Protein AF-A0A949YPS2-F1 (afdb_monomer_lite)

Secondary structure (DSSP, 8-state):
--HHHHHHHHHHHHHH-BTTB-------SSHHHHHHHHHHHHHHHHHHTT--PPPPSS-HHHHHHHHHHHHHHHHHHHHHHHHHHHHHHHHHTT------------------SSSHHHHHHHHHHHTT-

Radius of gyration: 38.53 Å; chains: 1; bounding box: 69×37×107 Å

Structure (mmCIF, N/CA/C/O backbone):
data_AF-A0A949YPS2-F1
#
_entry.id   AF-A0A949YPS2-F1
#
loop_
_atom_site.group_PDB
_atom_site.id
_atom_site.type_symbol
_atom_site.label_atom_id
_atom_site.label_alt_id
_atom_site.label_comp_id
_atom_site.label_asym_id
_atom_site.label_entity_id
_atom_site.label_seq_id
_atom_site.pdbx_PDB_ins_code
_atom_site.Cartn_x
_atom_site.Cartn_y
_atom_site.Cartn_z
_atom_site.occupancy
_atom_site.B_iso_or_equiv
_atom_site.auth_seq_id
_atom_site.auth_comp_id
_atom_site.auth_asym_id
_atom_site.auth_atom_id
_atom_site.pdbx_PDB_model_num
ATOM 1 N N . MET A 1 1 ? -28.747 0.807 16.289 1.00 68.69 1 MET A N 1
ATOM 2 C CA . MET A 1 1 ? -28.300 0.084 15.075 1.00 68.69 1 MET A CA 1
ATOM 3 C C . MET A 1 1 ? -27.230 0.922 14.391 1.00 68.69 1 MET A C 1
ATOM 5 O O . MET A 1 1 ? -27.549 1.850 13.669 1.00 68.69 1 MET A O 1
ATOM 9 N N . TRP A 1 2 ? -25.983 0.645 14.747 1.00 93.75 2 TRP A N 1
ATOM 10 C CA . TRP A 1 2 ? -24.702 1.070 14.159 1.00 93.75 2 TRP A CA 1
ATOM 11 C C . TRP A 1 2 ? -23.627 0.386 15.013 1.00 93.75 2 TRP A C 1
ATOM 13 O O . TRP A 1 2 ? -22.777 -0.327 14.501 1.00 93.75 2 TRP A O 1
ATOM 23 N N . ASP A 1 3 ? -23.827 0.417 16.332 1.00 95.50 3 ASP A N 1
ATOM 24 C CA . ASP A 1 3 ? -23.018 -0.304 17.322 1.00 95.50 3 ASP A CA 1
ATOM 25 C C . ASP A 1 3 ? -22.974 -1.816 17.057 1.00 95.50 3 ASP A C 1
ATOM 27 O O . ASP A 1 3 ? -21.910 -2.420 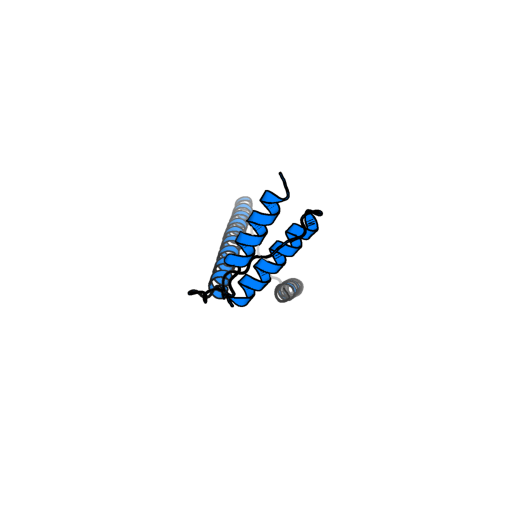17.068 1.00 95.50 3 ASP A O 1
ATOM 31 N N . GLY A 1 4 ? -24.117 -2.428 16.719 1.00 96.44 4 GLY A N 1
ATOM 32 C CA . GLY A 1 4 ? -24.161 -3.845 16.336 1.00 96.44 4 GLY A CA 1
ATOM 33 C C . GLY A 1 4 ? -23.409 -4.160 15.036 1.00 96.44 4 GLY A C 1
ATOM 34 O O . GLY A 1 4 ? -22.884 -5.257 14.887 1.00 96.44 4 GLY A O 1
ATOM 35 N N . TYR A 1 5 ? -23.316 -3.200 14.110 1.00 95.62 5 TYR A N 1
ATOM 36 C CA . TYR A 1 5 ? -22.525 -3.351 12.887 1.00 95.62 5 TYR A CA 1
ATOM 37 C C . TYR A 1 5 ? -21.028 -3.260 13.204 1.00 95.62 5 TYR A C 1
ATOM 39 O O . TYR A 1 5 ? -20.272 -4.129 12.784 1.00 95.62 5 TYR A O 1
ATOM 47 N N . ILE A 1 6 ? -20.611 -2.267 14.001 1.00 96.00 6 ILE A N 1
ATOM 48 C CA . ILE A 1 6 ? -19.223 -2.145 14.475 1.00 96.00 6 ILE A CA 1
ATOM 49 C C . ILE A 1 6 ? -18.796 -3.427 15.192 1.00 96.00 6 ILE A C 1
ATOM 51 O O . ILE A 1 6 ? -17.789 -4.020 14.819 1.00 96.00 6 ILE A O 1
ATOM 55 N N . SER A 1 7 ? -19.604 -3.897 16.146 1.00 96.69 7 SER A N 1
ATOM 56 C CA . SER A 1 7 ? -19.307 -5.099 16.927 1.00 96.69 7 SER A CA 1
ATOM 57 C C . SER A 1 7 ? -19.136 -6.341 16.044 1.00 96.69 7 SER A C 1
ATOM 59 O O . SER A 1 7 ? -18.189 -7.102 16.237 1.00 96.69 7 SER A O 1
ATOM 61 N N . ALA A 1 8 ? -19.984 -6.517 15.024 1.00 96.00 8 ALA A N 1
ATOM 62 C CA . ALA A 1 8 ? -19.853 -7.626 14.081 1.00 96.00 8 ALA A CA 1
ATOM 63 C C . ALA A 1 8 ? -18.561 -7.546 13.241 1.00 96.00 8 ALA A C 1
ATOM 65 O O . ALA A 1 8 ? -17.913 -8.567 13.008 1.00 96.00 8 ALA A O 1
ATOM 66 N N . TYR A 1 9 ? -18.161 -6.348 12.797 1.00 95.56 9 TYR A N 1
ATOM 67 C CA . TYR A 1 9 ? -16.920 -6.153 12.038 1.00 95.56 9 TYR A CA 1
ATOM 68 C C . TYR A 1 9 ? -15.668 -6.343 12.897 1.00 95.56 9 TYR A C 1
ATOM 70 O O . TYR A 1 9 ? -14.714 -6.972 12.439 1.00 95.56 9 TYR A O 1
ATOM 78 N N . GLU A 1 10 ? -15.670 -5.843 14.133 1.00 96.06 10 GLU A N 1
ATOM 79 C CA . GLU A 1 10 ? -14.586 -6.063 15.096 1.00 96.06 10 GLU A CA 1
ATOM 80 C C . GLU A 1 10 ? -14.383 -7.557 15.363 1.00 96.06 10 GLU A C 1
ATOM 82 O O . GLU A 1 10 ? -13.253 -8.047 15.316 1.00 96.06 10 GLU A O 1
ATOM 87 N N . GLU A 1 11 ? -15.473 -8.302 15.566 1.00 97.00 11 GLU A N 1
ATOM 88 C CA . GLU A 1 11 ? -15.420 -9.748 15.769 1.00 97.00 11 GLU A CA 1
ATOM 89 C C . GLU A 1 11 ? -14.890 -10.478 14.526 1.00 97.00 11 GLU A C 1
ATOM 91 O O . GLU A 1 11 ? -13.998 -11.325 14.635 1.00 97.00 11 GLU A O 1
ATOM 96 N N . ALA A 1 12 ? -15.404 -10.144 13.339 1.00 96.69 12 ALA A N 1
ATOM 97 C CA . ALA A 1 12 ? -14.984 -10.768 12.089 1.00 96.69 12 ALA A CA 1
ATOM 98 C C . ALA A 1 12 ? -13.494 -10.529 11.804 1.00 96.69 12 ALA A C 1
ATOM 100 O O . ALA A 1 12 ? -12.755 -11.483 11.545 1.00 96.69 12 ALA A O 1
ATOM 101 N N . ILE A 1 13 ? -13.031 -9.279 11.897 1.00 96.44 13 ILE A N 1
ATOM 102 C CA . ILE A 1 13 ? -11.627 -8.912 11.663 1.00 96.44 13 ILE A CA 1
ATOM 103 C C . ILE A 1 13 ? -10.729 -9.554 12.724 1.00 96.44 13 ILE A C 1
ATOM 105 O O . ILE A 1 13 ? -9.711 -10.153 12.378 1.00 96.44 13 ILE A O 1
ATOM 109 N N . GLY A 1 14 ? -11.122 -9.501 14.001 1.00 95.94 14 GLY A N 1
ATOM 110 C CA . GLY A 1 14 ? -10.357 -10.092 15.099 1.00 95.94 14 GLY A CA 1
ATOM 111 C C . GLY A 1 14 ? -10.160 -11.603 14.956 1.00 95.94 14 GLY A C 1
ATOM 112 O O . GLY A 1 14 ? -9.098 -12.119 15.294 1.00 95.94 14 GLY A O 1
ATOM 113 N N . LYS A 1 15 ? -11.152 -12.317 14.409 1.00 96.50 15 LYS A N 1
ATOM 114 C CA . LYS A 1 15 ? -11.083 -13.773 14.204 1.00 96.50 15 LYS A CA 1
ATOM 115 C C . LYS A 1 15 ? -10.389 -14.195 12.911 1.00 96.50 15 LYS A C 1
ATOM 117 O O . LYS A 1 15 ? -9.907 -15.322 12.837 1.00 96.50 15 LYS A O 1
ATOM 122 N N . THR A 1 16 ? -10.370 -13.341 11.888 1.00 96.56 16 THR A N 1
ATOM 123 C CA . THR A 1 16 ? -9.938 -13.734 10.532 1.00 96.56 16 THR A CA 1
ATOM 124 C C . THR A 1 16 ? -8.690 -13.015 10.026 1.00 96.56 16 THR A C 1
ATOM 126 O O . THR A 1 16 ? -8.185 -13.378 8.969 1.00 96.56 16 THR A O 1
ATOM 129 N N . SER A 1 17 ? -8.145 -12.043 10.767 1.00 95.19 17 SER A N 1
ATOM 130 C CA . SER A 1 17 ? -6.869 -11.403 10.427 1.00 95.19 17 SER A CA 1
ATOM 131 C C . SER A 1 17 ? -5.698 -12.315 10.785 1.00 95.19 17 SER A C 1
ATOM 133 O O . SER A 1 17 ? -5.267 -12.403 11.935 1.00 95.19 17 SER A O 1
ATOM 135 N N . LEU A 1 18 ? -5.206 -13.041 9.783 1.00 95.56 18 LEU A N 1
ATOM 136 C CA . LEU A 1 18 ? -4.120 -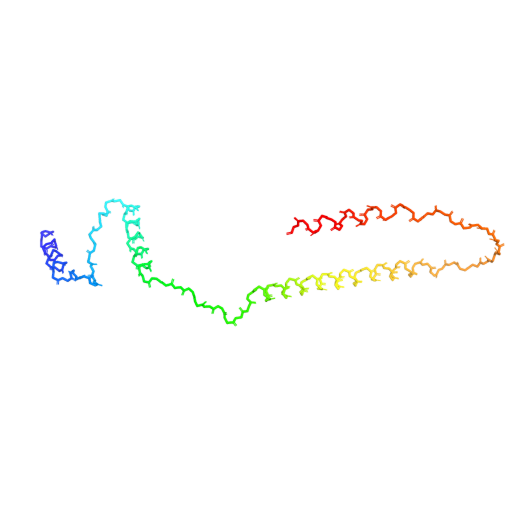14.009 9.916 1.00 95.56 18 LEU A CA 1
ATOM 137 C C . LEU A 1 18 ? -2.839 -13.455 9.288 1.00 95.56 18 LEU A C 1
ATOM 139 O O . LEU A 1 18 ? -2.883 -12.621 8.392 1.00 95.56 18 LEU A O 1
ATOM 143 N N . LYS A 1 19 ? -1.671 -13.969 9.696 1.00 92.75 19 LYS A N 1
ATOM 144 C CA . LYS A 1 19 ? -0.367 -13.501 9.177 1.00 92.75 19 LYS A CA 1
ATOM 145 C C . LYS A 1 19 ? -0.236 -13.576 7.649 1.00 92.75 19 LYS A C 1
ATOM 147 O O . LYS A 1 19 ? 0.454 -12.755 7.066 1.00 92.75 19 LYS A O 1
ATOM 152 N N . HIS A 1 20 ? -0.869 -14.565 7.019 1.00 93.06 20 HIS A N 1
A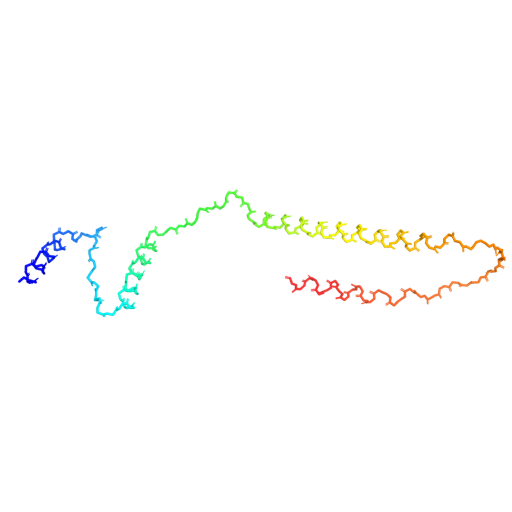TOM 153 C CA . HIS A 1 20 ? -0.845 -14.760 5.564 1.00 93.06 20 HIS A CA 1
ATOM 154 C C . HIS A 1 20 ? -2.021 -14.080 4.840 1.00 93.06 20 HIS A C 1
ATOM 156 O O . HIS A 1 20 ? -2.044 -14.052 3.615 1.00 93.06 20 HIS A O 1
ATOM 162 N N . ALA A 1 21 ? -3.009 -13.581 5.586 1.00 94.19 21 ALA A N 1
ATOM 163 C CA . ALA A 1 21 ? -4.207 -12.926 5.072 1.00 94.19 21 ALA A CA 1
ATOM 164 C C . ALA A 1 21 ? -4.629 -11.803 6.043 1.00 94.19 21 ALA A C 1
ATOM 166 O O . ALA A 1 21 ? -5.630 -11.937 6.755 1.00 94.19 21 ALA A O 1
ATOM 167 N N . PRO A 1 22 ? -3.820 -10.733 6.157 1.00 95.81 22 PRO A N 1
ATOM 168 C CA . PRO A 1 22 ? -4.096 -9.648 7.088 1.00 95.81 22 PRO A CA 1
ATOM 169 C C . PRO A 1 22 ? -5.250 -8.768 6.592 1.00 95.81 22 PRO A C 1
ATOM 171 O O . PRO A 1 22 ? -5.345 -8.447 5.407 1.00 95.81 22 PRO A O 1
ATOM 174 N N . TRP A 1 23 ? -6.101 -8.320 7.516 1.00 96.94 23 TRP A N 1
ATOM 175 C CA . TRP A 1 23 ? -7.075 -7.256 7.254 1.00 96.94 23 TRP A CA 1
ATOM 176 C C . TRP A 1 23 ? -6.458 -5.877 7.513 1.00 96.94 23 TRP A C 1
ATOM 178 O O . TRP A 1 23 ? -5.809 -5.668 8.537 1.00 96.94 23 TRP A O 1
ATOM 188 N N . PHE A 1 24 ? -6.730 -4.912 6.629 1.00 95.94 24 PHE A N 1
ATOM 189 C CA . PHE A 1 24 ? -6.288 -3.519 6.764 1.00 95.94 24 PHE A CA 1
ATOM 190 C C . PHE A 1 24 ? -7.486 -2.584 6.971 1.00 95.94 24 PHE A C 1
ATOM 192 O O . PHE A 1 24 ? -8.414 -2.566 6.161 1.00 95.94 24 PHE A O 1
ATOM 199 N N . ILE A 1 25 ? -7.466 -1.776 8.035 1.00 96.12 25 ILE A N 1
ATOM 200 C CA . ILE A 1 25 ? -8.499 -0.767 8.309 1.00 96.12 25 ILE A CA 1
ATOM 201 C C . ILE A 1 25 ? -8.061 0.570 7.701 1.00 96.12 25 ILE A C 1
ATOM 203 O O . ILE A 1 25 ? -7.116 1.192 8.182 1.00 96.12 25 ILE A O 1
ATOM 207 N N . ILE A 1 26 ? -8.750 1.021 6.646 1.00 96.75 26 ILE A N 1
ATOM 208 C CA . ILE A 1 26 ? -8.380 2.226 5.888 1.00 96.75 26 ILE A CA 1
ATOM 209 C C . ILE A 1 26 ? -9.337 3.390 6.189 1.00 96.75 26 ILE A C 1
ATOM 211 O O . ILE A 1 26 ? -10.530 3.306 5.8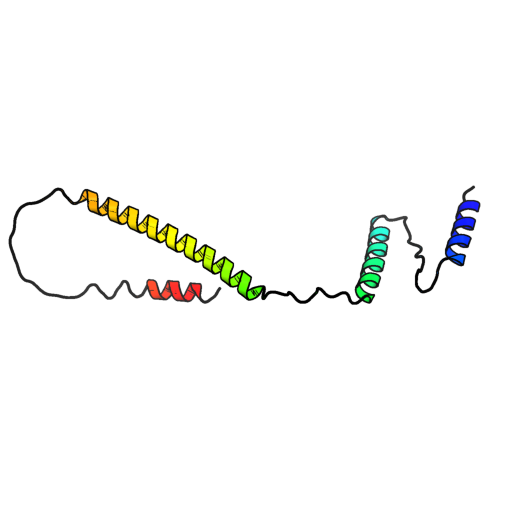66 1.00 96.75 26 ILE A O 1
ATOM 215 N N . PRO A 1 27 ? -8.836 4.517 6.734 1.00 96.19 27 PRO A N 1
ATOM 216 C CA . PRO A 1 27 ? -9.613 5.744 6.867 1.00 96.19 27 PRO A CA 1
ATOM 217 C C . PRO A 1 27 ? -10.201 6.176 5.519 1.00 96.19 27 PRO A C 1
ATOM 219 O O . PRO A 1 27 ? -9.478 6.441 4.560 1.00 96.19 27 PRO A O 1
ATOM 222 N N . SER A 1 28 ? -11.530 6.248 5.446 1.00 95.50 28 SER A N 1
ATOM 223 C CA . SER A 1 28 ? -12.251 6.433 4.176 1.00 95.50 28 SER A CA 1
ATOM 224 C C . SER A 1 28 ? -12.946 7.791 4.035 1.00 95.50 28 SER A C 1
ATOM 226 O O . SER A 1 28 ? -13.639 8.021 3.046 1.00 95.50 28 SER A O 1
ATOM 228 N N . ASN A 1 29 ? -12.720 8.721 4.970 1.00 95.94 29 ASN A N 1
ATOM 229 C CA . ASN A 1 29 ? -13.301 10.071 4.919 1.00 95.94 29 ASN A CA 1
ATOM 230 C C . ASN A 1 29 ? -12.825 10.867 3.692 1.00 95.94 29 ASN A C 1
ATOM 232 O O . ASN A 1 29 ? -13.570 11.681 3.148 1.00 95.94 29 ASN A O 1
ATOM 236 N N . HIS A 1 30 ? -11.602 10.604 3.217 1.00 96.44 30 HIS A N 1
ATOM 237 C CA . HIS A 1 30 ? -11.045 11.225 2.018 1.00 96.44 30 HIS A CA 1
ATOM 238 C C . HIS A 1 30 ? -10.768 10.182 0.934 1.00 96.44 30 HIS A C 1
ATOM 240 O O . HIS A 1 30 ? -9.935 9.290 1.096 1.00 96.44 30 HIS A O 1
ATOM 246 N N . LYS A 1 31 ? -11.445 10.330 -0.213 1.00 95.00 31 LYS A N 1
ATOM 247 C CA . LYS A 1 31 ? -11.374 9.380 -1.339 1.00 95.00 31 LYS A CA 1
ATOM 248 C C . LYS A 1 31 ? -9.954 9.201 -1.880 1.00 95.00 31 LYS A C 1
ATOM 250 O O . LYS A 1 31 ? -9.558 8.077 -2.172 1.00 95.00 31 LYS A O 1
ATOM 255 N N . TRP A 1 32 ? -9.200 10.296 -1.998 1.00 97.25 32 TRP A N 1
ATOM 256 C CA . TRP A 1 32 ? -7.826 10.260 -2.502 1.00 97.25 32 TRP A CA 1
ATOM 257 C C . TRP A 1 32 ? -6.915 9.447 -1.572 1.00 97.25 32 TRP A C 1
ATOM 259 O O . TRP A 1 32 ? -6.141 8.624 -2.049 1.00 97.25 32 TRP A O 1
ATOM 269 N N . PHE A 1 33 ? -7.071 9.616 -0.254 1.00 97.31 33 PHE A N 1
ATOM 270 C CA . PHE A 1 33 ? -6.241 8.946 0.743 1.00 97.31 33 PHE A CA 1
ATOM 271 C C . PHE A 1 33 ? -6.518 7.444 0.775 1.00 97.31 33 PHE A C 1
ATOM 273 O O . PHE A 1 33 ? -5.586 6.649 0.721 1.00 97.31 33 PHE A O 1
ATOM 280 N N . ARG A 1 34 ? -7.797 7.046 0.766 1.00 97.44 34 ARG A N 1
ATOM 281 C CA . ARG A 1 34 ? -8.183 5.632 0.668 1.00 97.44 34 ARG A CA 1
ATOM 282 C C . ARG A 1 34 ? -7.570 4.969 -0.568 1.00 97.44 34 ARG A C 1
ATOM 284 O O . ARG A 1 34 ? -7.041 3.869 -0.464 1.00 97.44 34 ARG A O 1
ATOM 291 N N . ASN A 1 35 ? -7.647 5.626 -1.728 1.00 97.81 35 ASN A N 1
ATOM 292 C CA . ASN A 1 35 ? -7.095 5.084 -2.971 1.00 97.81 35 ASN A CA 1
ATOM 293 C C . ASN A 1 35 ? -5.570 4.940 -2.896 1.00 97.81 35 ASN A C 1
ATOM 295 O O . ASN A 1 35 ? -5.047 3.910 -3.307 1.00 97.81 35 ASN A O 1
ATOM 299 N N . LEU A 1 36 ? -4.882 5.943 -2.341 1.00 97.50 36 LEU A N 1
ATOM 300 C CA . LEU A 1 36 ? -3.437 5.899 -2.135 1.00 97.50 36 LEU A CA 1
ATOM 301 C C . LEU A 1 36 ? -3.044 4.742 -1.211 1.00 97.50 36 LEU A C 1
ATOM 303 O O . LEU A 1 36 ? -2.215 3.927 -1.589 1.00 97.50 36 LEU A O 1
ATOM 307 N N . ALA A 1 37 ? -3.681 4.627 -0.043 1.00 97.75 37 ALA A N 1
ATOM 308 C CA . ALA A 1 37 ? -3.357 3.593 0.936 1.00 97.75 37 ALA A CA 1
ATOM 309 C C . ALA A 1 37 ? -3.565 2.173 0.380 1.00 97.75 37 ALA A C 1
ATOM 311 O O . ALA A 1 37 ? -2.705 1.313 0.549 1.00 97.75 37 ALA A O 1
ATOM 312 N N . VAL A 1 38 ? -4.675 1.934 -0.331 1.00 97.44 38 VAL A N 1
ATOM 313 C CA . VAL A 1 38 ? -4.944 0.634 -0.970 1.00 97.44 38 VAL A CA 1
ATOM 314 C C . VAL A 1 38 ? -3.915 0.331 -2.061 1.00 97.44 38 VAL A C 1
ATOM 316 O O . VAL A 1 38 ? -3.405 -0.785 -2.114 1.00 97.44 38 VAL A O 1
ATOM 319 N N . ALA A 1 39 ? -3.579 1.309 -2.908 1.00 98.06 39 ALA A N 1
ATOM 320 C CA . ALA A 1 39 ? -2.570 1.125 -3.947 1.00 98.06 39 ALA A CA 1
ATOM 321 C C . ALA A 1 39 ? -1.191 0.811 -3.349 1.00 98.06 39 ALA A C 1
ATOM 323 O O . ALA A 1 39 ? -0.532 -0.113 -3.814 1.00 98.06 39 ALA A O 1
ATOM 324 N N . SER A 1 40 ? -0.785 1.517 -2.290 1.00 97.44 40 SER A N 1
ATOM 325 C CA . SER A 1 40 ? 0.478 1.266 -1.589 1.00 97.44 40 SER A CA 1
ATOM 326 C C . SER A 1 40 ? 0.562 -0.154 -1.031 1.00 97.44 40 SER A C 1
ATOM 328 O O . SER A 1 40 ? 1.550 -0.834 -1.288 1.00 97.44 40 SER A O 1
ATOM 330 N N . ILE A 1 41 ? -0.486 -0.634 -0.349 1.00 97.19 41 ILE A N 1
ATOM 331 C CA . ILE A 1 41 ? -0.525 -2.006 0.190 1.00 97.19 41 ILE A CA 1
ATOM 332 C C . ILE A 1 41 ? -0.409 -3.042 -0.935 1.00 97.19 41 ILE A C 1
ATOM 334 O O . ILE A 1 41 ? 0.316 -4.028 -0.803 1.00 97.19 41 ILE A O 1
ATOM 338 N N . LEU A 1 42 ? -1.115 -2.830 -2.050 1.00 96.81 42 LEU A N 1
ATOM 339 C CA . LEU A 1 42 ? -1.059 -3.735 -3.198 1.00 96.81 42 LEU A CA 1
ATOM 340 C C . LEU A 1 42 ? 0.335 -3.775 -3.824 1.00 96.81 42 LEU A C 1
ATOM 342 O O . LEU A 1 42 ? 0.834 -4.863 -4.093 1.00 96.81 42 LEU A O 1
ATOM 346 N N . VAL A 1 43 ? 0.959 -2.614 -4.036 1.00 97.06 43 VAL A N 1
ATOM 347 C CA . VAL A 1 43 ? 2.312 -2.524 -4.602 1.00 97.06 43 VAL A CA 1
ATOM 348 C C . VAL A 1 43 ? 3.312 -3.236 -3.697 1.00 97.06 43 VAL A C 1
ATOM 350 O O . VAL A 1 43 ? 3.982 -4.147 -4.168 1.00 97.06 43 VAL A O 1
ATOM 353 N N . GLU A 1 44 ? 3.332 -2.925 -2.400 1.00 96.00 44 GLU A N 1
ATOM 354 C CA . GLU A 1 44 ? 4.233 -3.567 -1.433 1.00 96.00 44 GLU A CA 1
ATOM 355 C C . GLU A 1 44 ? 4.046 -5.094 -1.405 1.00 96.00 44 GLU A C 1
ATOM 357 O O . GLU A 1 44 ? 5.012 -5.860 -1.440 1.00 96.00 44 GLU A O 1
ATOM 362 N N . THR A 1 45 ? 2.790 -5.554 -1.416 1.00 94.88 45 THR A N 1
ATOM 363 C CA . THR A 1 45 ? 2.477 -6.987 -1.436 1.00 94.88 45 THR A CA 1
ATOM 364 C C . THR A 1 45 ? 2.987 -7.640 -2.719 1.00 94.88 45 THR A C 1
ATOM 366 O O . THR A 1 45 ? 3.658 -8.665 -2.651 1.00 94.88 45 THR A O 1
ATOM 369 N N . LEU A 1 46 ? 2.713 -7.061 -3.891 1.00 95.69 46 LEU A N 1
ATOM 370 C CA . LEU A 1 46 ? 3.124 -7.627 -5.180 1.00 95.69 46 LEU A CA 1
ATOM 371 C C . LEU A 1 46 ? 4.644 -7.587 -5.383 1.00 95.69 46 LEU A C 1
ATOM 373 O O . LEU A 1 46 ? 5.206 -8.528 -5.941 1.00 95.69 46 LEU A O 1
ATOM 377 N N . GLU A 1 47 ? 5.315 -6.542 -4.905 1.00 95.31 47 GLU A N 1
ATOM 378 C CA . GLU A 1 47 ? 6.775 -6.442 -4.913 1.00 95.31 47 GLU A CA 1
ATOM 379 C C . GLU A 1 47 ? 7.410 -7.532 -4.041 1.00 95.31 47 GLU A C 1
ATOM 381 O O . GLU A 1 47 ? 8.398 -8.145 -4.449 1.00 95.31 47 GLU A O 1
ATOM 386 N N . SER A 1 48 ? 6.799 -7.858 -2.894 1.00 94.75 48 SER A N 1
ATOM 387 C CA . SER A 1 48 ? 7.290 -8.919 -2.004 1.00 94.75 48 SER A CA 1
ATOM 388 C C . SER A 1 48 ? 7.291 -10.319 -2.637 1.00 94.75 48 SER A C 1
ATOM 390 O O . SER A 1 48 ? 8.073 -11.176 -2.224 1.00 94.75 48 SER A O 1
ATOM 392 N N . LEU A 1 49 ? 6.471 -10.558 -3.672 1.00 93.62 49 LEU A N 1
ATOM 393 C CA . LEU A 1 49 ? 6.449 -11.830 -4.404 1.00 93.62 49 LEU A CA 1
ATOM 394 C C . LEU A 1 49 ? 7.674 -12.005 -5.319 1.00 93.62 49 LEU A C 1
ATOM 396 O O . LEU A 1 49 ? 7.943 -13.122 -5.760 1.00 93.62 49 LEU A O 1
ATOM 400 N N . GLY A 1 50 ? 8.408 -10.930 -5.629 1.00 91.56 50 GLY A N 1
ATOM 401 C CA . GLY A 1 50 ? 9.606 -10.992 -6.470 1.00 91.56 50 GLY A CA 1
ATOM 402 C C . GLY A 1 50 ? 9.328 -11.449 -7.905 1.00 91.56 50 GLY A C 1
ATOM 403 O O . GLY A 1 50 ? 10.169 -12.113 -8.516 1.00 91.56 50 GLY A O 1
ATOM 404 N N . MET A 1 51 ? 8.145 -11.129 -8.438 1.00 91.88 51 MET A N 1
ATOM 405 C CA . MET A 1 51 ? 7.754 -11.506 -9.796 1.00 91.88 51 MET A CA 1
ATOM 406 C C . MET A 1 51 ? 8.727 -10.915 -10.822 1.00 91.88 51 MET A C 1
ATOM 408 O O . MET A 1 51 ? 9.014 -9.719 -10.817 1.00 91.88 51 MET A O 1
ATOM 412 N N . LYS A 1 52 ? 9.216 -11.764 -11.726 1.00 90.75 52 LYS A N 1
ATOM 413 C CA . LYS A 1 52 ? 10.044 -11.367 -12.865 1.00 90.75 52 LYS A CA 1
ATOM 414 C C . LYS A 1 52 ? 9.348 -11.774 -14.148 1.00 90.75 52 LYS A C 1
ATOM 416 O O . LYS A 1 52 ? 8.693 -12.816 -14.199 1.00 90.75 52 LYS A O 1
ATOM 421 N N . PHE A 1 53 ? 9.516 -10.963 -15.185 1.00 88.44 53 PHE A N 1
ATOM 422 C CA . PHE A 1 53 ? 9.120 -11.383 -16.519 1.00 88.44 53 PHE A CA 1
ATOM 423 C C . PHE A 1 53 ? 9.943 -12.608 -16.934 1.00 88.44 53 PHE A C 1
ATOM 425 O O . PHE A 1 53 ? 11.126 -12.686 -16.586 1.00 88.44 53 PHE A O 1
ATOM 432 N N . PRO A 1 54 ? 9.334 -13.577 -17.636 1.00 89.44 54 PRO A N 1
ATOM 433 C CA . PRO A 1 54 ? 10.082 -14.698 -18.175 1.00 89.44 54 PRO A CA 1
ATOM 434 C C . PRO A 1 54 ? 11.108 -14.195 -19.191 1.00 89.44 54 PRO A C 1
ATOM 436 O O . PRO A 1 54 ? 10.866 -13.218 -19.904 1.00 89.44 54 PRO A O 1
ATOM 439 N N . GLU A 1 55 ? 12.240 -14.890 -19.269 1.00 86.81 55 GLU A N 1
ATOM 440 C CA . GLU A 1 55 ? 13.240 -14.610 -20.294 1.00 86.81 55 GLU A CA 1
ATOM 441 C C . GLU A 1 55 ? 12.615 -14.797 -21.685 1.00 86.81 55 GLU A C 1
ATOM 443 O O . GLU A 1 55 ? 11.923 -15.796 -21.927 1.00 86.81 55 GLU A O 1
ATOM 448 N N . PRO A 1 56 ? 12.825 -13.851 -22.612 1.00 87.00 56 PRO A N 1
ATOM 449 C CA . PRO A 1 56 ? 12.272 -13.967 -23.945 1.00 87.00 56 PRO A CA 1
ATOM 450 C C . PRO A 1 56 ? 12.915 -15.153 -24.671 1.00 87.00 56 PRO A C 1
ATOM 452 O O . PRO A 1 56 ? 14.135 -15.275 -24.746 1.00 87.00 56 PRO A O 1
ATOM 455 N N . THR A 1 57 ? 12.090 -16.024 -25.256 1.00 82.00 57 THR A N 1
ATOM 456 C CA . THR A 1 57 ? 12.559 -17.178 -26.050 1.00 82.00 57 THR A CA 1
ATOM 457 C C . THR A 1 57 ? 13.309 -16.747 -27.311 1.00 82.00 57 THR A C 1
ATOM 459 O O . THR A 1 57 ? 14.096 -17.507 -27.868 1.00 82.00 57 THR A O 1
ATOM 462 N N . VAL A 1 58 ? 13.055 -15.523 -27.773 1.00 82.88 58 VAL A N 1
ATOM 463 C CA . VAL A 1 58 ? 13.573 -14.985 -29.027 1.00 82.88 58 VAL A CA 1
ATOM 464 C C . VAL A 1 58 ? 14.341 -13.701 -28.755 1.00 82.88 58 VAL A C 1
ATOM 466 O O . VAL A 1 58 ? 13.965 -12.905 -27.895 1.00 82.88 58 VAL A O 1
ATOM 469 N N . ASN A 1 59 ? 15.422 -13.478 -29.501 1.00 83.00 59 ASN A N 1
ATOM 470 C CA . ASN A 1 59 ? 16.218 -12.268 -29.357 1.00 83.00 59 ASN A CA 1
ATOM 471 C C . ASN A 1 59 ? 15.454 -11.062 -29.925 1.00 83.00 59 ASN A C 1
ATOM 473 O O . ASN A 1 59 ? 15.463 -10.809 -31.128 1.00 83.00 59 ASN A O 1
ATOM 477 N N . ILE A 1 60 ? 14.816 -10.304 -29.034 1.00 82.69 60 ILE A N 1
ATOM 478 C CA . ILE A 1 60 ? 13.999 -9.131 -29.375 1.00 82.69 60 ILE A CA 1
ATOM 479 C C . ILE A 1 60 ? 14.812 -8.092 -30.165 1.00 82.69 60 ILE A C 1
ATOM 481 O O . ILE A 1 60 ? 14.280 -7.461 -31.073 1.00 82.69 60 ILE A O 1
ATOM 485 N N . LYS A 1 61 ? 16.114 -7.941 -29.876 1.00 81.19 61 LYS A N 1
ATOM 486 C CA . LYS A 1 61 ? 16.982 -6.979 -30.576 1.00 81.19 61 LYS A CA 1
ATOM 487 C C . LYS A 1 61 ? 17.217 -7.370 -32.029 1.00 81.19 61 LYS A C 1
ATOM 489 O O . LYS A 1 61 ? 17.315 -6.501 -32.887 1.00 81.19 61 LYS A O 1
ATOM 494 N N . GLU A 1 62 ? 17.325 -8.668 -32.288 1.00 80.56 62 GLU A N 1
ATOM 495 C CA . GLU A 1 62 ? 17.507 -9.189 -33.639 1.00 80.56 62 GLU A CA 1
ATOM 496 C C . GLU A 1 62 ? 16.234 -9.000 -34.464 1.00 80.56 62 GLU A C 1
ATOM 498 O O . GLU A 1 62 ? 16.287 -8.480 -35.572 1.00 80.56 62 GLU A O 1
ATOM 503 N N . ILE A 1 63 ? 15.083 -9.319 -33.870 1.00 81.88 63 ILE A N 1
ATOM 504 C CA . ILE A 1 63 ? 13.771 -9.110 -34.485 1.00 81.88 63 ILE A CA 1
ATOM 505 C C . ILE A 1 63 ? 13.560 -7.626 -34.816 1.00 81.88 63 ILE A C 1
ATOM 507 O O . ILE A 1 63 ? 13.214 -7.293 -35.946 1.00 81.88 63 ILE A O 1
ATOM 511 N N . ALA A 1 64 ? 13.822 -6.726 -33.863 1.00 81.62 64 ALA A N 1
ATOM 512 C CA . ALA A 1 64 ? 13.698 -5.285 -34.079 1.00 81.62 64 ALA A CA 1
ATOM 513 C C . ALA A 1 64 ? 14.596 -4.798 -35.229 1.00 81.62 64 ALA A C 1
ATOM 515 O O . ALA A 1 64 ? 14.146 -4.040 -36.084 1.00 81.62 64 ALA A O 1
ATOM 516 N N . ARG A 1 65 ? 15.844 -5.286 -35.306 1.00 82.31 65 ARG A N 1
ATOM 517 C CA . ARG A 1 65 ? 16.766 -4.943 -36.397 1.00 82.31 65 ARG A CA 1
ATOM 518 C C . ARG A 1 65 ? 16.243 -5.417 -37.757 1.00 82.31 65 ARG A C 1
ATOM 520 O O . ARG A 1 65 ? 16.321 -4.673 -38.728 1.00 82.31 65 ARG A O 1
ATOM 527 N N . GLN A 1 66 ? 15.693 -6.629 -37.825 1.00 77.88 66 GLN A N 1
ATOM 528 C CA . GLN A 1 66 ? 15.138 -7.196 -39.058 1.00 77.88 66 GLN A CA 1
ATOM 529 C C . GLN A 1 66 ? 13.930 -6.405 -39.574 1.00 77.88 66 GLN A C 1
ATOM 531 O O . GLN A 1 66 ? 13.862 -6.137 -40.771 1.00 77.88 66 GLN A O 1
ATOM 536 N N . TYR A 1 67 ? 13.024 -5.976 -38.690 1.00 74.81 67 TYR A N 1
ATOM 537 C CA . TYR A 1 67 ? 11.878 -5.147 -39.081 1.00 74.81 67 TYR A CA 1
ATOM 538 C C . TYR A 1 67 ? 12.305 -3.780 -39.632 1.00 74.81 67 TYR A C 1
ATOM 540 O O . TYR A 1 67 ? 11.835 -3.389 -40.697 1.00 74.81 67 TYR A O 1
ATOM 548 N N . HIS A 1 68 ? 13.246 -3.091 -38.978 1.00 74.50 68 HIS A N 1
ATOM 549 C CA . HIS A 1 68 ? 13.745 -1.802 -39.471 1.00 74.50 68 HIS A CA 1
ATOM 550 C C . HIS A 1 68 ? 14.502 -1.925 -40.800 1.00 74.50 68 HIS A C 1
ATOM 552 O O . HIS A 1 68 ? 14.409 -1.045 -41.649 1.00 74.50 68 HIS A O 1
ATOM 558 N N . HIS A 1 69 ? 15.230 -3.024 -41.024 1.00 70.81 69 HIS A N 1
ATOM 559 C CA . HIS A 1 69 ? 15.861 -3.262 -42.323 1.00 70.81 69 HIS A CA 1
ATOM 560 C C . HIS A 1 69 ? 14.845 -3.556 -43.431 1.00 70.81 69 HIS A C 1
ATOM 562 O O . HIS A 1 69 ? 15.052 -3.091 -44.548 1.00 70.81 69 HIS A O 1
ATOM 568 N N . ALA A 1 70 ? 13.757 -4.273 -43.137 1.00 71.56 70 ALA A N 1
ATOM 569 C CA . ALA A 1 70 ? 12.702 -4.537 -44.114 1.00 71.56 70 ALA A CA 1
ATOM 570 C C . ALA A 1 70 ? 12.021 -3.238 -44.586 1.00 71.56 70 ALA A C 1
ATOM 572 O O . ALA A 1 70 ? 11.861 -3.041 -45.786 1.00 71.56 70 ALA A O 1
ATOM 573 N N . GLU A 1 71 ? 11.718 -2.322 -43.663 1.00 68.75 71 GLU A N 1
ATOM 574 C CA . GLU A 1 71 ? 11.107 -1.018 -43.965 1.00 68.75 71 GLU A CA 1
ATOM 575 C C . GLU A 1 71 ? 12.033 -0.138 -44.827 1.00 68.75 71 GLU A C 1
ATOM 577 O O . GLU A 1 71 ? 11.627 0.373 -45.869 1.00 68.75 71 GLU A O 1
ATOM 582 N N . LEU A 1 72 ? 13.326 -0.072 -44.485 1.00 68.19 72 LEU A N 1
ATOM 583 C CA . LEU A 1 72 ? 14.323 0.661 -45.276 1.00 68.19 72 LEU A CA 1
ATOM 584 C C . LEU A 1 72 ? 14.549 0.053 -46.668 1.00 68.19 72 LEU A C 1
ATOM 586 O O . LEU A 1 72 ? 14.898 0.765 -47.610 1.00 68.19 72 LEU A O 1
ATOM 590 N N . GLU A 1 73 ? 14.423 -1.265 -46.818 1.00 68.56 73 GLU A N 1
ATOM 591 C CA . GLU A 1 73 ? 14.525 -1.923 -48.122 1.00 68.56 73 GLU A CA 1
ATOM 592 C C . GLU A 1 73 ? 13.294 -1.684 -48.997 1.00 68.56 73 GLU A C 1
ATOM 594 O O . GLU A 1 73 ? 13.439 -1.551 -50.215 1.00 68.56 73 GLU A O 1
ATOM 599 N N . GLU A 1 74 ? 12.106 -1.599 -48.401 1.00 71.06 74 GLU A N 1
ATOM 600 C CA . GLU A 1 74 ? 10.882 -1.206 -49.097 1.00 71.06 74 GLU A CA 1
ATOM 601 C C . GLU A 1 74 ? 10.959 0.250 -49.559 1.00 71.06 74 GLU A C 1
ATOM 603 O O . GLU A 1 74 ? 10.776 0.508 -50.748 1.00 71.06 74 GLU A O 1
ATOM 608 N N . GLU A 1 75 ? 11.361 1.180 -48.689 1.00 67.19 75 GLU A N 1
ATOM 609 C CA . GLU A 1 75 ? 11.575 2.589 -49.051 1.00 67.19 75 GLU A CA 1
ATOM 610 C C . GLU A 1 75 ? 12.631 2.751 -50.153 1.00 67.19 75 GLU A C 1
ATOM 612 O O . GLU A 1 75 ? 12.438 3.502 -51.111 1.00 67.19 75 GLU A O 1
ATOM 617 N N . LYS A 1 76 ? 13.737 1.997 -50.083 1.00 65.94 76 LYS A N 1
ATOM 618 C CA . LYS A 1 76 ? 14.772 2.003 -51.131 1.00 65.94 76 LYS A CA 1
ATOM 619 C C . LYS A 1 76 ? 14.271 1.422 -52.446 1.00 65.94 76 LYS A C 1
ATOM 621 O O . LYS A 1 76 ? 14.657 1.925 -53.500 1.00 65.94 76 LYS A O 1
ATOM 626 N N . LYS A 1 77 ? 13.451 0.367 -52.416 1.00 68.38 77 LYS A N 1
ATOM 627 C CA . LYS A 1 77 ? 12.857 -0.218 -53.627 1.00 68.38 77 LYS A CA 1
ATOM 628 C C . LYS A 1 77 ? 11.864 0.741 -54.267 1.00 68.38 77 LYS A C 1
ATOM 630 O O . LYS A 1 77 ? 11.971 0.951 -55.470 1.00 68.38 77 LYS A O 1
ATOM 635 N N . ILE A 1 78 ? 10.983 1.346 -53.470 1.00 72.44 78 ILE A N 1
ATOM 636 C CA . ILE A 1 78 ? 9.998 2.342 -53.910 1.00 72.44 78 ILE A CA 1
ATOM 637 C C . ILE A 1 78 ? 10.716 3.556 -54.514 1.00 72.44 78 ILE A C 1
ATOM 639 O O . ILE A 1 78 ? 10.463 3.912 -55.664 1.00 72.44 78 ILE A O 1
ATOM 643 N N . GLY A 1 79 ? 11.707 4.108 -53.809 1.00 66.56 79 GLY A N 1
ATOM 644 C CA . GLY A 1 79 ? 12.501 5.232 -54.305 1.00 66.56 79 GLY A CA 1
ATOM 645 C C . GLY A 1 79 ? 13.312 4.898 -55.564 1.00 66.56 79 GLY A C 1
ATOM 646 O O . GLY A 1 79 ? 13.410 5.719 -56.472 1.00 66.56 79 GLY A O 1
ATOM 647 N N . GLN A 1 80 ? 13.866 3.685 -55.685 1.00 58.34 80 GLN A N 1
ATOM 648 C CA . GLN A 1 80 ? 14.572 3.258 -56.902 1.00 58.34 80 GLN A CA 1
ATOM 649 C C . GLN A 1 80 ? 13.634 3.015 -58.091 1.00 58.34 80 GLN A C 1
ATOM 651 O O . GLN A 1 80 ? 14.049 3.245 -59.231 1.00 58.34 80 GLN A O 1
ATOM 656 N N . SER A 1 81 ? 12.403 2.543 -57.864 1.00 60.31 81 SER A N 1
ATOM 657 C CA . SER A 1 81 ? 11.397 2.427 -58.926 1.00 60.31 81 SER A CA 1
ATOM 658 C C . SER A 1 81 ? 10.922 3.794 -59.410 1.00 60.31 81 SER A C 1
ATOM 660 O O . SER A 1 81 ? 10.931 4.021 -60.617 1.00 60.31 81 SER A O 1
ATOM 662 N N . GLU A 1 82 ? 10.640 4.736 -58.506 1.00 70.06 82 GLU A N 1
ATOM 663 C CA . GLU A 1 82 ? 10.248 6.108 -58.864 1.00 70.06 82 GLU A CA 1
ATOM 664 C C . GLU A 1 82 ? 11.353 6.831 -59.656 1.00 70.06 82 GLU A C 1
ATOM 666 O O . GLU A 1 82 ? 11.095 7.464 -60.681 1.00 70.06 82 GLU A O 1
ATOM 671 N N . TRP A 1 83 ? 12.620 6.676 -59.250 1.00 47.56 83 TRP A N 1
ATOM 672 C CA . TRP A 1 83 ? 13.763 7.235 -59.985 1.00 47.56 83 TRP A CA 1
ATOM 673 C C . TRP A 1 83 ? 13.946 6.626 -61.383 1.00 47.56 83 TRP A C 1
ATOM 675 O O . TRP A 1 83 ? 14.388 7.308 -62.314 1.00 47.56 83 TRP A O 1
ATOM 685 N N . LYS A 1 84 ? 13.614 5.344 -61.563 1.00 63.25 84 LYS A N 1
ATOM 686 C CA . LYS A 1 84 ? 13.646 4.696 -62.881 1.00 63.25 84 LYS A CA 1
ATOM 687 C C . LYS A 1 84 ? 12.519 5.186 -63.782 1.00 63.25 84 LYS A C 1
ATOM 689 O O . LYS A 1 84 ? 12.761 5.394 -64.967 1.00 63.25 84 LYS A O 1
ATOM 694 N N . GLU A 1 85 ? 11.327 5.425 -63.253 1.00 64.56 85 GLU A N 1
ATOM 695 C CA . GLU A 1 85 ? 10.211 5.965 -64.038 1.00 64.56 85 GLU A CA 1
ATOM 696 C C . GLU A 1 85 ? 10.511 7.390 -64.528 1.00 64.56 85 GLU A C 1
ATOM 698 O O . GLU A 1 85 ? 10.473 7.639 -65.735 1.00 64.56 85 GLU A O 1
ATOM 703 N N . LEU A 1 86 ? 10.989 8.274 -63.644 1.00 61.44 86 LEU A N 1
ATOM 704 C CA . LEU A 1 86 ? 11.376 9.651 -63.996 1.00 61.44 86 LEU A CA 1
ATOM 705 C C . LEU A 1 86 ? 12.497 9.724 -65.053 1.00 61.44 86 LEU A C 1
ATOM 707 O O . LEU A 1 86 ? 12.511 10.616 -65.903 1.00 61.44 86 LEU A O 1
ATOM 711 N N . THR A 1 87 ? 13.448 8.783 -65.036 1.00 61.78 87 THR A N 1
ATOM 712 C CA . THR A 1 87 ? 14.554 8.738 -66.017 1.00 61.78 87 THR A CA 1
ATOM 713 C C . THR A 1 87 ? 14.155 8.104 -67.353 1.00 61.78 87 THR A C 1
ATOM 715 O O . THR A 1 87 ? 14.742 8.428 -68.392 1.00 61.78 87 THR A O 1
ATOM 718 N N . THR A 1 88 ? 13.126 7.253 -67.354 1.00 58.31 88 THR A N 1
ATOM 719 C CA . THR A 1 88 ? 12.571 6.644 -68.571 1.00 58.31 88 THR A CA 1
ATOM 720 C C . THR A 1 88 ? 11.676 7.638 -69.321 1.00 58.31 88 THR A C 1
ATOM 722 O O . THR A 1 88 ? 11.793 7.767 -70.541 1.00 58.31 88 THR A O 1
ATOM 725 N N . GLU A 1 89 ? 10.875 8.432 -68.603 1.00 58.12 89 GLU A N 1
ATOM 726 C CA . GLU A 1 89 ? 10.080 9.531 -69.173 1.00 58.12 89 GLU A CA 1
ATOM 727 C C . GLU A 1 89 ? 10.957 10.683 -69.695 1.00 58.12 89 GLU A C 1
ATOM 729 O O . GLU A 1 89 ? 10.754 11.160 -70.809 1.00 58.12 89 GLU A O 1
ATOM 734 N N . ALA A 1 90 ? 12.024 11.066 -68.984 1.00 54.59 90 ALA A N 1
ATOM 735 C CA . ALA A 1 90 ? 12.958 12.092 -69.468 1.00 54.59 90 ALA A CA 1
ATOM 736 C C . ALA A 1 90 ? 13.742 11.679 -70.737 1.00 54.59 90 ALA A C 1
ATOM 738 O O . ALA A 1 90 ? 14.292 12.532 -71.441 1.00 54.59 90 ALA A O 1
ATOM 739 N N . THR A 1 91 ? 13.801 10.377 -71.043 1.00 50.53 91 THR A N 1
ATOM 740 C CA . THR A 1 91 ? 14.462 9.840 -72.243 1.00 50.53 91 THR A CA 1
ATOM 741 C C . THR A 1 91 ? 13.498 9.733 -73.433 1.00 50.53 91 THR A C 1
ATOM 743 O O . THR A 1 91 ? 13.936 9.869 -74.578 1.00 50.53 91 THR A O 1
ATOM 746 N N . THR A 1 92 ? 12.189 9.572 -73.198 1.00 50.28 92 THR A N 1
ATOM 747 C CA . THR A 1 92 ? 11.195 9.482 -74.286 1.00 50.28 92 THR A CA 1
ATOM 748 C C . THR A 1 92 ? 10.969 10.823 -75.002 1.00 50.28 92 THR A C 1
ATOM 750 O O . THR A 1 92 ? 10.658 10.844 -76.190 1.00 50.28 92 THR A O 1
ATOM 753 N N . ASP A 1 93 ? 11.267 11.948 -74.342 1.00 48.25 93 ASP A N 1
ATOM 754 C CA . ASP A 1 93 ? 11.122 13.297 -74.916 1.00 48.25 93 ASP A CA 1
ATOM 755 C C . ASP A 1 93 ? 12.323 13.775 -75.767 1.00 48.25 93 ASP A C 1
ATOM 757 O O . ASP A 1 93 ? 12.316 14.884 -76.307 1.00 48.25 93 ASP A O 1
ATOM 761 N N . LYS A 1 94 ? 13.376 12.955 -75.941 1.00 49.16 94 LYS A N 1
ATOM 762 C CA . LYS A 1 94 ? 14.567 13.310 -76.751 1.00 49.16 94 LYS A CA 1
ATOM 763 C C . LYS A 1 94 ? 14.824 12.433 -77.979 1.00 49.16 94 LYS A C 1
ATOM 765 O O . LYS A 1 94 ? 15.881 12.548 -78.597 1.00 49.16 94 LYS A O 1
ATOM 770 N N . VAL A 1 95 ? 13.848 11.641 -78.423 1.00 49.00 95 VAL A N 1
ATOM 771 C CA . VAL A 1 95 ? 13.890 10.960 -79.733 1.00 49.00 95 VAL A CA 1
ATOM 772 C C . VAL A 1 95 ? 13.085 11.759 -80.767 1.00 49.00 95 VAL A C 1
ATOM 774 O O . VAL A 1 95 ? 12.157 11.262 -81.385 1.00 49.00 95 VAL A O 1
ATOM 777 N N . SER A 1 96 ? 13.416 13.037 -80.967 1.00 44.53 96 SER A N 1
ATOM 778 C CA . SER A 1 96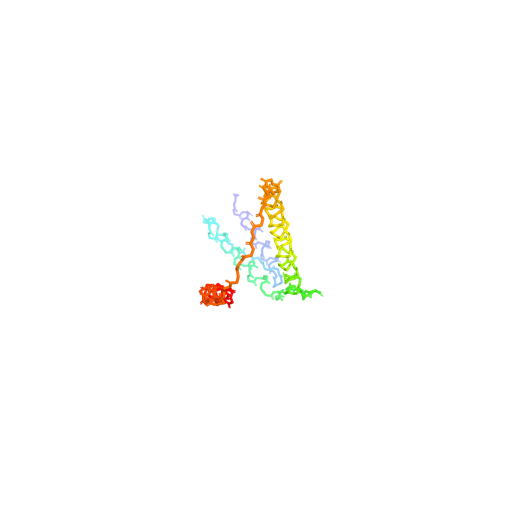 ? 12.972 13.781 -82.157 1.00 44.53 96 SER A CA 1
ATOM 779 C C . SER A 1 96 ? 13.866 14.994 -82.434 1.00 44.53 96 SER A C 1
ATOM 781 O O . SER A 1 96 ? 13.457 16.139 -82.254 1.00 44.53 96 SER A O 1
ATOM 783 N N . LYS A 1 97 ? 15.112 14.735 -82.855 1.00 43.00 97 LYS A N 1
ATOM 784 C CA . LYS A 1 97 ? 15.901 15.593 -83.768 1.00 43.00 97 LYS A CA 1
ATOM 785 C C . LYS A 1 97 ? 17.208 14.889 -84.171 1.00 43.00 97 LYS A C 1
ATOM 787 O O . LYS A 1 97 ? 18.257 15.076 -83.567 1.00 43.00 97 LYS A O 1
ATOM 792 N N . LYS A 1 98 ? 17.107 14.049 -85.202 1.00 34.84 98 LYS A N 1
ATOM 793 C CA . LYS A 1 98 ? 18.172 13.770 -86.185 1.00 34.84 98 LYS A CA 1
ATOM 794 C C . LYS A 1 98 ? 18.005 14.877 -87.248 1.00 34.84 98 LYS A C 1
ATOM 796 O O . LYS A 1 98 ? 16.868 15.222 -87.545 1.00 34.84 98 LYS A O 1
ATOM 801 N N . ASP A 1 99 ? 19.017 15.630 -87.668 1.00 31.62 99 ASP A N 1
ATOM 802 C CA . ASP A 1 99 ? 20.110 15.193 -88.536 1.00 31.62 99 ASP A CA 1
ATOM 803 C C . ASP A 1 99 ? 21.291 16.186 -88.532 1.00 31.62 99 ASP A C 1
ATOM 805 O O . ASP A 1 99 ? 21.095 17.392 -88.379 1.00 31.62 99 ASP A O 1
ATOM 809 N N . GLY A 1 100 ? 22.495 15.673 -88.823 1.00 28.80 100 GLY A N 1
ATOM 810 C CA . GLY A 1 100 ? 23.605 16.443 -89.409 1.00 28.80 100 GLY A CA 1
ATOM 811 C C . GLY A 1 100 ? 24.914 16.436 -88.611 1.00 28.80 100 GLY A C 1
ATOM 812 O O . GLY A 1 100 ? 24.965 16.999 -87.526 1.00 28.80 100 GLY A O 1
ATOM 813 N N . GLY A 1 101 ? 25.972 15.816 -89.165 1.00 29.36 101 GLY A N 1
ATOM 814 C CA . GLY A 1 101 ? 27.356 15.829 -88.643 1.00 29.36 101 GLY A CA 1
ATOM 815 C C . GLY A 1 101 ? 27.952 17.244 -88.533 1.00 29.36 101 GLY A C 1
ATOM 816 O O . GLY A 1 101 ? 27.325 18.209 -88.951 1.00 29.36 101 GLY A O 1
ATOM 817 N N . ILE A 1 102 ? 29.152 17.469 -87.988 1.00 29.38 102 ILE A N 1
ATOM 818 C CA . ILE A 1 102 ? 30.468 16.931 -88.383 1.00 29.38 102 ILE A CA 1
ATOM 819 C C . ILE A 1 102 ? 31.449 17.107 -87.201 1.00 29.38 102 ILE A C 1
ATOM 821 O O . ILE A 1 102 ? 31.226 17.926 -86.315 1.00 29.38 102 ILE A O 1
ATOM 825 N N . ALA A 1 103 ? 32.535 16.337 -87.215 1.00 33.78 103 ALA A N 1
ATOM 826 C CA . ALA A 1 103 ? 33.610 16.296 -86.226 1.00 33.78 103 ALA A CA 1
ATOM 827 C C . ALA A 1 103 ? 34.271 17.651 -85.894 1.00 33.78 103 ALA A C 1
ATOM 829 O O . ALA A 1 103 ? 34.556 18.434 -86.797 1.00 33.78 103 ALA A O 1
ATOM 830 N N . SER A 1 104 ? 34.675 17.822 -84.629 1.00 30.33 104 SER A N 1
ATOM 831 C CA . SER A 1 104 ? 35.980 18.405 -84.287 1.00 30.33 104 SER A CA 1
ATOM 832 C C . SER A 1 104 ? 36.430 18.044 -82.865 1.00 30.33 104 SER A C 1
ATOM 834 O O . SER A 1 104 ? 35.700 18.191 -81.890 1.00 30.33 104 SER A O 1
ATOM 836 N N . GLU A 1 105 ? 37.670 17.582 -82.835 1.00 30.44 105 GLU A N 1
ATOM 837 C CA . GLU A 1 105 ? 38.669 17.406 -81.780 1.00 30.44 105 GLU A CA 1
ATOM 838 C C . GLU A 1 105 ? 38.736 18.535 -80.724 1.00 30.44 105 GLU A C 1
ATOM 840 O O . GLU A 1 105 ? 38.574 19.708 -81.060 1.00 30.44 105 GLU A O 1
ATOM 845 N N . GLY A 1 106 ? 39.036 18.201 -79.456 1.00 30.12 106 GLY A N 1
ATOM 846 C CA . GLY A 1 106 ? 39.450 19.204 -78.463 1.00 30.12 106 GLY A CA 1
ATOM 847 C C . GLY A 1 106 ? 39.274 18.851 -76.979 1.00 30.12 106 GLY A C 1
ATOM 848 O O . GLY A 1 106 ? 38.189 18.999 -76.436 1.00 30.12 106 GLY A O 1
ATOM 849 N N . GLN A 1 107 ? 40.400 18.511 -76.342 1.00 30.50 107 GLN A N 1
ATOM 850 C CA . GLN A 1 107 ? 40.822 18.877 -74.979 1.00 30.50 107 GLN A CA 1
ATOM 851 C C . GLN A 1 107 ? 39.957 18.479 -73.761 1.00 30.50 107 GLN A C 1
ATOM 853 O O . GLN A 1 107 ? 38.878 19.006 -73.509 1.00 30.50 107 GLN A O 1
ATOM 858 N N . GLY A 1 108 ? 40.526 17.595 -72.936 1.00 31.17 108 GLY A N 1
ATOM 859 C CA . GLY A 1 108 ? 39.954 17.124 -71.679 1.00 31.17 108 GLY A CA 1
ATOM 860 C C . GLY A 1 108 ? 40.007 18.094 -70.490 1.00 31.17 108 GLY A C 1
ATOM 861 O O . GLY A 1 108 ? 40.686 19.118 -70.496 1.00 31.17 108 GLY A O 1
ATOM 862 N N . ASP A 1 109 ? 39.297 17.636 -69.457 1.00 36.38 109 ASP A N 1
ATOM 863 C CA . ASP A 1 109 ? 39.396 17.921 -68.024 1.00 36.38 109 ASP A CA 1
ATOM 864 C C . ASP A 1 109 ? 39.214 19.356 -67.510 1.00 36.38 109 ASP A C 1
ATOM 866 O O . ASP A 1 109 ? 40.088 20.213 -67.628 1.00 36.38 109 ASP A O 1
ATOM 870 N N . LYS A 1 110 ? 38.116 19.548 -66.756 1.00 39.75 110 LYS A N 1
ATOM 871 C CA . LYS A 1 110 ? 38.113 19.904 -65.313 1.00 39.75 110 LYS A CA 1
ATOM 872 C C . LYS A 1 110 ? 36.709 20.322 -64.846 1.00 39.75 110 LYS A C 1
ATOM 874 O O . LYS A 1 110 ? 36.448 21.501 -64.647 1.00 39.75 110 LYS A O 1
ATOM 879 N N . VAL A 1 111 ? 35.813 19.366 -64.586 1.00 42.44 111 VAL A N 1
ATOM 880 C CA . VAL A 1 111 ? 34.609 19.602 -63.751 1.00 42.44 111 VAL A CA 1
ATOM 881 C C . VAL A 1 111 ? 34.279 18.340 -62.938 1.00 42.44 111 VAL A C 1
ATOM 883 O O . VAL A 1 111 ? 33.186 17.802 -63.012 1.00 42.44 111 VAL A O 1
ATOM 886 N N . SER A 1 112 ? 35.247 17.808 -62.185 1.00 43.31 112 SER A N 1
ATOM 887 C CA . SER A 1 112 ? 35.034 16.622 -61.326 1.00 43.31 112 SER A CA 1
ATOM 888 C C . SER A 1 112 ? 35.212 16.902 -59.827 1.00 43.31 112 SER A C 1
ATOM 890 O O . SER A 1 112 ? 35.025 16.005 -59.015 1.00 43.31 112 SER A O 1
ATOM 892 N N . ALA A 1 113 ? 35.564 18.126 -59.422 1.00 43.75 113 ALA A N 1
ATOM 893 C CA . ALA A 1 113 ? 36.035 18.378 -58.054 1.00 43.75 113 ALA A CA 1
ATOM 894 C C . ALA A 1 113 ? 35.022 19.055 -57.110 1.00 43.75 113 ALA A C 1
ATOM 896 O O . ALA A 1 113 ? 35.373 19.329 -55.967 1.00 43.75 113 ALA A O 1
ATOM 897 N N . ARG A 1 114 ? 33.783 19.347 -57.542 1.00 39.03 114 ARG A N 1
ATOM 898 C CA . ARG A 1 114 ? 32.816 20.090 -56.702 1.00 39.03 114 ARG A CA 1
ATOM 899 C C . ARG A 1 114 ? 31.661 19.253 -56.141 1.00 39.03 114 ARG A C 1
ATOM 901 O O . ARG A 1 114 ? 31.080 19.657 -55.146 1.00 39.03 114 ARG A O 1
ATOM 908 N N . ALA A 1 115 ? 31.379 18.078 -56.706 1.00 42.53 115 ALA A N 1
ATOM 909 C CA . ALA A 1 115 ? 30.272 17.221 -56.258 1.00 42.53 115 ALA A CA 1
ATOM 910 C C . ALA A 1 115 ? 30.640 16.271 -55.098 1.00 42.53 115 ALA A C 1
ATOM 912 O O . ALA A 1 115 ? 29.760 15.722 -54.445 1.00 42.53 115 ALA A O 1
ATOM 913 N N . THR A 1 116 ? 31.930 16.091 -54.800 1.00 46.28 116 THR A N 1
ATOM 914 C CA . THR A 1 116 ? 32.383 15.135 -53.774 1.00 46.28 116 THR A CA 1
ATOM 915 C C . THR A 1 116 ? 32.251 15.673 -52.343 1.00 46.28 116 THR A C 1
ATOM 917 O O . THR A 1 116 ? 32.180 14.888 -51.407 1.00 46.28 116 THR A O 1
ATOM 920 N N . GLN A 1 117 ? 32.170 16.996 -52.146 1.00 41.84 117 GLN A N 1
ATOM 921 C CA . GLN A 1 117 ? 32.129 17.585 -50.797 1.00 41.84 117 GLN A CA 1
ATOM 922 C C . GLN A 1 117 ? 30.733 17.621 -50.156 1.00 41.84 117 GLN A C 1
ATOM 924 O O . GLN A 1 117 ? 30.640 17.656 -48.931 1.00 41.84 117 GLN A O 1
ATOM 929 N N . GLU A 1 118 ? 29.651 17.584 -50.939 1.00 41.03 118 GLU A N 1
ATOM 930 C CA . GLU A 1 118 ? 28.289 17.554 -50.379 1.00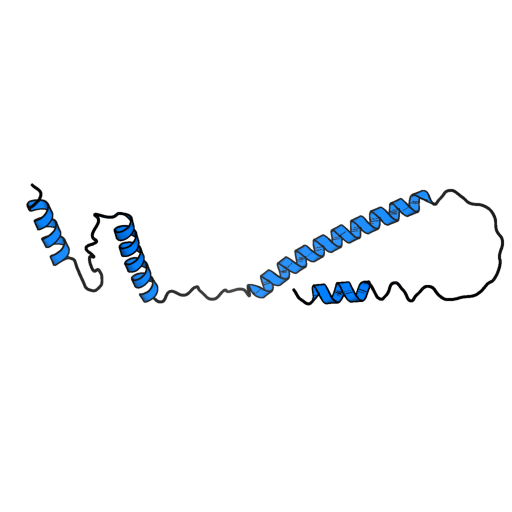 41.03 118 GLU A CA 1
ATOM 931 C C . GLU A 1 118 ? 27.861 16.140 -49.964 1.00 41.03 118 GLU A C 1
ATOM 933 O O . GLU A 1 118 ? 27.197 15.985 -48.942 1.00 41.03 118 GLU A O 1
ATOM 938 N N . GLY A 1 119 ? 28.329 15.100 -50.665 1.00 41.59 119 GLY A N 1
ATOM 939 C CA . GLY A 1 119 ? 28.032 13.707 -50.310 1.00 41.59 119 GLY A CA 1
ATOM 940 C C . GLY A 1 119 ? 28.674 13.250 -48.994 1.00 41.59 119 GLY A C 1
ATOM 941 O O . GLY A 1 119 ? 28.066 12.502 -48.234 1.00 41.59 119 GLY A O 1
ATOM 942 N N . GLU A 1 120 ? 29.873 13.742 -48.670 1.00 44.69 120 GLU A N 1
ATOM 943 C CA . GLU A 1 120 ? 30.587 13.340 -47.447 1.00 44.69 120 GLU A CA 1
ATOM 944 C C . GLU A 1 120 ? 29.997 13.967 -46.169 1.00 44.69 120 GLU A C 1
ATOM 946 O O . GLU A 1 120 ? 30.178 13.441 -45.069 1.00 44.69 120 GLU A O 1
ATOM 951 N N . LYS A 1 121 ? 29.270 15.087 -46.298 1.00 41.78 121 LYS A N 1
ATOM 952 C CA . LYS A 1 121 ? 28.665 15.789 -45.158 1.00 41.78 121 LYS A CA 1
ATOM 953 C C . LYS A 1 121 ? 27.351 15.145 -44.711 1.00 41.78 121 LYS A C 1
ATOM 955 O O . LYS A 1 121 ? 27.098 15.079 -43.515 1.00 41.78 121 LYS A O 1
ATOM 960 N N . VAL A 1 122 ? 26.575 14.611 -45.656 1.00 53.22 122 VAL A N 1
ATOM 961 C CA . VAL A 1 122 ? 25.308 13.913 -45.375 1.00 53.22 122 VAL A CA 1
ATOM 962 C C . VAL A 1 122 ? 25.559 12.560 -44.700 1.00 53.22 122 VAL A C 1
ATOM 964 O O . VAL A 1 122 ? 24.819 12.170 -43.802 1.00 53.22 122 VAL A O 1
ATOM 967 N N . GLN A 1 123 ? 26.657 11.877 -45.046 1.00 45.97 123 GLN A N 1
ATOM 968 C CA . GLN A 1 123 ? 26.988 10.581 -44.447 1.00 45.97 123 GLN A CA 1
ATOM 969 C C . GLN A 1 123 ? 27.382 10.689 -42.961 1.00 45.97 123 GLN A C 1
ATOM 971 O O . GLN A 1 123 ? 27.077 9.793 -42.183 1.00 45.97 123 GLN A O 1
ATOM 976 N N . ARG A 1 124 ? 28.020 11.793 -42.540 1.00 44.59 124 ARG A N 1
ATOM 977 C CA . ARG A 1 124 ? 28.430 11.991 -41.135 1.00 44.59 124 ARG A CA 1
ATOM 978 C C . ARG A 1 124 ? 27.283 12.367 -40.197 1.00 44.59 124 ARG A C 1
ATOM 980 O O . ARG A 1 124 ? 27.426 12.186 -38.994 1.00 44.59 124 ARG A O 1
ATOM 987 N N . GLU A 1 125 ? 26.176 12.889 -40.719 1.00 42.66 125 GLU A N 1
ATOM 988 C CA . GLU A 1 125 ? 24.995 13.225 -39.910 1.00 42.66 125 GLU A CA 1
ATOM 989 C C . GLU A 1 125 ? 24.111 11.997 -39.636 1.00 42.66 125 GLU A C 1
ATOM 991 O O . GLU A 1 125 ? 23.438 11.948 -38.611 1.00 42.66 125 GLU A O 1
ATOM 996 N N . ALA A 1 126 ? 24.170 10.976 -40.500 1.00 48.69 126 ALA A N 1
ATOM 997 C CA . ALA A 1 126 ? 23.434 9.723 -40.332 1.00 48.69 126 ALA A CA 1
ATOM 998 C C . ALA A 1 126 ? 24.062 8.759 -39.303 1.00 48.69 126 ALA A C 1
ATOM 1000 O O . ALA A 1 126 ? 23.344 7.947 -38.735 1.00 48.69 126 ALA A O 1
ATOM 1001 N N . ASP A 1 127 ? 25.369 8.862 -39.031 1.00 42.81 127 ASP A N 1
ATOM 1002 C CA . ASP A 1 127 ? 26.086 8.006 -38.062 1.00 42.81 127 ASP A CA 1
ATOM 1003 C C . ASP A 1 127 ? 26.073 8.557 -36.611 1.00 42.81 127 ASP A C 1
ATOM 1005 O O . ASP A 1 127 ? 26.691 7.973 -35.718 1.00 42.81 127 ASP A O 1
ATOM 1009 N N . LEU A 1 128 ? 25.409 9.695 -36.359 1.00 46.16 128 LEU A N 1
ATOM 1010 C CA . LEU A 1 128 ? 25.314 10.345 -35.037 1.00 46.16 128 LEU A CA 1
ATOM 1011 C C . LEU A 1 128 ? 23.919 10.260 -34.382 1.00 46.16 128 LEU A C 1
ATOM 1013 O O . LEU A 1 128 ? 23.712 10.856 -33.321 1.00 46.16 128 LEU A O 1
ATOM 1017 N N . LEU A 1 129 ? 22.993 9.501 -34.972 1.00 42.28 129 LEU A N 1
ATOM 1018 C CA . LEU A 1 129 ? 21.698 9.113 -34.393 1.00 42.28 129 LEU A CA 1
ATOM 1019 C C . LEU A 1 129 ? 21.620 7.589 -34.246 1.00 42.28 129 LEU A C 1
ATOM 1021 O O . LEU A 1 129 ? 20.921 7.144 -33.308 1.00 42.28 129 LEU A O 1
#

Foldseek 3Di:
DVVVVVVVVCVVQVVPQDPVRHDDDFDPPDPVRSVVVVVVVVVVVVVVVVDDDDDDPDDPVVVVVVVVVVVVVVVVVVVVVVVVVVVVVVVVVPPPDDDDDDDDDDDDDDDDPPPPVVVVVVVVVVVPD

Sequence (129 aa):
MWDGYISAYEEAIGKTSLKHAPWFIIPSNHKWFRNLAVASILVETLESLGMKFPEPTVNIKEIARQYHHAELEEEKKIGQSEWKELTTEATTDKVSKKDGGIASEGQGDKVSARATQEGEKVQREADLL

pLDDT: mean 71.9, std 23.83, range [28.8, 98.06]